Protein AF-A0A9X3NH71-F1 (afdb_monomer)

Radius of gyration: 16.26 Å; Cα contacts (8 Å, |Δi|>4): 113; chains: 1; bounding box: 40×28×45 Å

Foldseek 3Di:
DQVVLCVVCVNCLLVVLLVLLVVLLVLLVVLVVLVCVLVVVDVDDDNVVSVVCSVVSVVVSLVSLVVSVVSCCSHVNPDDPLPQLVVLSVVLVVLSVVLVVCVVVVPPPVCNVVSSVSSSVSSVSNNVSRNVCVVVVVD

pLDDT: mean 92.98, std 7.13, range [61.69, 98.62]

Structure (mmCIF, N/CA/C/O backbone):
data_AF-A0A9X3NH71-F1
#
_entry.id   AF-A0A9X3NH71-F1
#
loop_
_atom_site.group_PDB
_atom_site.id
_atom_site.type_symbol
_atom_site.label_atom_id
_atom_site.label_alt_id
_atom_site.label_comp_id
_atom_site.label_asym_id
_atom_site.label_entity_id
_atom_site.label_seq_id
_atom_site.pdbx_PDB_ins_code
_atom_site.Cartn_x
_atom_site.Cartn_y
_atom_site.Cartn_z
_atom_site.occupancy
_atom_site.B_iso_or_equiv
_atom_site.auth_seq_id
_atom_site.auth_comp_id
_atom_site.auth_asym_id
_atom_site.auth_atom_id
_atom_site.pdbx_PDB_model_num
ATOM 1 N N . MET A 1 1 ? 9.739 -15.903 -17.425 1.00 81.12 1 MET A N 1
ATOM 2 C CA . MET A 1 1 ? 8.855 -15.181 -16.475 1.00 81.12 1 MET A CA 1
ATOM 3 C C . MET A 1 1 ? 8.629 -13.766 -16.966 1.00 81.12 1 MET A C 1
ATOM 5 O O . MET A 1 1 ? 7.478 -13.367 -17.025 1.00 81.12 1 MET A O 1
ATOM 9 N N . GLU A 1 2 ? 9.683 -13.078 -17.403 1.00 86.56 2 GLU A N 1
ATOM 10 C CA . GLU A 1 2 ? 9.604 -11.860 -18.219 1.00 86.56 2 GLU A CA 1
ATOM 11 C C . GLU A 1 2 ? 8.628 -11.993 -19.406 1.00 86.56 2 GLU A C 1
ATOM 13 O O . GLU A 1 2 ? 7.613 -11.305 -19.407 1.00 86.56 2 GLU A O 1
ATOM 18 N N . ASP A 1 3 ? 8.836 -12.957 -20.319 1.00 86.56 3 ASP A N 1
ATOM 19 C CA . ASP A 1 3 ? 7.963 -13.171 -21.497 1.00 86.56 3 ASP A CA 1
ATOM 20 C C . ASP A 1 3 ? 6.473 -13.287 -21.138 1.00 86.56 3 ASP A C 1
ATOM 22 O O . ASP A 1 3 ? 5.611 -12.676 -21.760 1.00 86.56 3 ASP A O 1
ATOM 26 N N . PHE A 1 4 ? 6.165 -14.018 -20.063 1.00 89.12 4 PHE A N 1
ATOM 27 C CA . PHE A 1 4 ? 4.796 -14.172 -19.570 1.00 89.12 4 PHE A CA 1
ATOM 28 C C . PHE A 1 4 ? 4.187 -12.839 -19.112 1.00 89.12 4 PHE A C 1
ATOM 30 O O . PHE A 1 4 ? 3.011 -12.578 -19.360 1.00 89.12 4 PHE A O 1
ATOM 37 N N . VAL A 1 5 ? 4.966 -11.995 -18.430 1.00 87.44 5 VAL A N 1
ATOM 38 C CA . VAL A 1 5 ? 4.512 -10.670 -17.989 1.00 87.44 5 VAL A CA 1
ATOM 39 C C . VAL A 1 5 ? 4.321 -9.741 -19.185 1.00 87.44 5 VAL A C 1
ATOM 41 O O . VAL A 1 5 ? 3.325 -9.018 -19.246 1.00 87.44 5 VAL A O 1
ATOM 44 N N . VAL A 1 6 ? 5.241 -9.768 -20.148 1.00 87.88 6 VAL A N 1
ATOM 45 C CA . VAL A 1 6 ? 5.138 -8.989 -21.387 1.00 87.88 6 VAL A CA 1
ATOM 46 C C . VAL A 1 6 ? 3.870 -9.382 -22.150 1.00 87.88 6 VAL A C 1
ATOM 48 O O . VAL A 1 6 ? 3.077 -8.507 -22.495 1.00 87.88 6 VAL A O 1
ATOM 51 N N . ASP A 1 7 ? 3.592 -10.676 -22.304 1.00 91.06 7 ASP A N 1
ATOM 52 C CA . ASP A 1 7 ? 2.368 -11.165 -22.949 1.00 91.06 7 ASP A CA 1
ATOM 53 C C . ASP A 1 7 ? 1.102 -10.753 -22.184 1.00 91.06 7 ASP A C 1
ATOM 55 O O . ASP A 1 7 ? 0.149 -10.227 -22.770 1.00 91.06 7 ASP A O 1
ATOM 59 N N . LEU A 1 8 ? 1.094 -10.930 -20.857 1.00 89.81 8 LEU A N 1
ATOM 60 C CA . LEU A 1 8 ? -0.038 -10.570 -19.996 1.00 89.81 8 LEU A CA 1
ATOM 61 C C . LEU A 1 8 ? -0.360 -9.071 -20.065 1.00 89.81 8 LEU A C 1
ATOM 63 O O . LEU A 1 8 ? -1.526 -8.675 -20.023 1.00 89.81 8 LEU A O 1
ATOM 67 N N . THR A 1 9 ? 0.673 -8.240 -20.193 1.00 90.06 9 THR A N 1
ATOM 68 C CA . THR A 1 9 ? 0.564 -6.780 -20.315 1.00 90.06 9 THR A CA 1
ATOM 69 C C . THR A 1 9 ? 0.427 -6.310 -21.764 1.00 90.06 9 THR A C 1
ATOM 71 O O . THR A 1 9 ? 0.398 -5.105 -22.016 1.00 90.06 9 THR A O 1
ATOM 74 N N . ARG A 1 10 ? 0.305 -7.237 -22.728 1.00 90.88 10 ARG A N 1
ATOM 75 C CA . ARG A 1 10 ? 0.219 -6.962 -24.174 1.00 90.88 10 ARG A CA 1
ATOM 76 C C . ARG A 1 10 ? 1.362 -6.074 -24.673 1.00 90.88 10 ARG A C 1
ATOM 78 O O . ARG A 1 10 ? 1.129 -5.135 -25.430 1.00 90.88 10 ARG A O 1
ATOM 85 N N . GLY A 1 11 ? 2.574 -6.323 -24.188 1.00 90.38 11 GLY A N 1
ATOM 86 C CA . GLY A 1 11 ? 3.768 -5.550 -24.518 1.00 90.38 11 GLY A CA 1
ATOM 87 C C . GLY A 1 11 ? 3.878 -4.196 -23.815 1.00 90.38 11 GLY A C 1
ATOM 88 O O . GLY A 1 11 ? 4.761 -3.426 -24.165 1.00 90.38 11 GLY A O 1
ATOM 89 N N . ASN A 1 12 ? 3.008 -3.882 -22.844 1.00 91.12 12 ASN A N 1
ATOM 90 C CA . ASN A 1 12 ? 2.967 -2.573 -22.176 1.00 91.12 12 ASN A CA 1
ATOM 91 C C . ASN A 1 12 ? 3.146 -2.666 -20.643 1.00 91.12 12 ASN A C 1
ATOM 93 O O . ASN A 1 12 ? 2.292 -2.182 -19.886 1.00 91.12 12 ASN A O 1
ATOM 97 N N . PRO A 1 13 ? 4.237 -3.278 -20.141 1.00 90.81 13 PRO A N 1
ATOM 98 C CA . PRO A 1 13 ? 4.436 -3.481 -18.708 1.00 90.81 13 PRO A CA 1
ATOM 99 C C . PRO A 1 13 ? 4.523 -2.167 -17.920 1.00 90.81 13 PRO A C 1
ATOM 101 O O . PRO A 1 13 ? 3.973 -2.096 -16.820 1.00 90.81 13 PRO A O 1
ATOM 104 N N . SER A 1 14 ? 5.120 -1.108 -18.482 1.00 89.38 14 SER A N 1
ATOM 105 C CA . SER A 1 14 ? 5.220 0.211 -17.831 1.00 89.38 14 SER A CA 1
ATOM 106 C C . SER A 1 14 ? 3.849 0.865 -17.630 1.00 89.38 14 SER A C 1
ATOM 108 O O . SER A 1 14 ? 3.529 1.312 -16.530 1.00 89.38 14 SER A O 1
ATOM 110 N N . SER A 1 15 ? 2.971 0.834 -18.639 1.00 91.06 15 SER A N 1
ATOM 111 C CA . SER A 1 15 ? 1.617 1.393 -18.511 1.00 91.06 15 SER A CA 1
ATOM 112 C C . SER A 1 15 ? 0.779 0.632 -17.483 1.00 91.06 15 SER A C 1
ATOM 114 O O . SER A 1 15 ? 0.099 1.242 -16.655 1.00 91.06 15 SER A O 1
ATOM 116 N N . VAL A 1 16 ? 0.850 -0.705 -17.493 1.00 92.94 16 VAL A N 1
ATOM 117 C CA . VAL A 1 16 ? 0.138 -1.540 -16.513 1.00 92.94 16 VAL A CA 1
ATOM 118 C C . VAL A 1 16 ? 0.674 -1.295 -15.100 1.00 92.94 16 VAL A C 1
ATOM 120 O O . VAL A 1 16 ? -0.122 -1.109 -14.178 1.00 92.94 16 VAL A O 1
ATOM 123 N N . LYS A 1 17 ? 2.001 -1.213 -14.927 1.00 91.88 17 LYS A N 1
ATOM 124 C CA . LYS A 1 17 ? 2.659 -0.835 -13.664 1.00 91.88 17 LYS A CA 1
ATOM 125 C C . LYS A 1 17 ? 2.124 0.500 -13.148 1.00 91.88 17 LYS A C 1
ATOM 127 O O . LYS A 1 17 ? 1.703 0.566 -11.995 1.00 91.88 17 LYS A O 1
ATOM 132 N N . THR A 1 18 ? 2.071 1.530 -13.989 1.00 93.25 18 THR A N 1
ATOM 133 C CA . THR A 1 18 ? 1.593 2.870 -13.615 1.00 93.25 18 THR A CA 1
ATOM 134 C C . THR A 1 18 ? 0.125 2.877 -13.185 1.00 93.25 18 THR A C 1
ATOM 136 O O . THR A 1 18 ? -0.224 3.473 -12.158 1.00 93.25 18 THR A O 1
ATOM 139 N N . VAL A 1 19 ? -0.749 2.173 -13.911 1.00 95.12 19 VAL A N 1
ATOM 140 C CA . VAL A 1 19 ? -2.168 2.042 -13.537 1.00 95.12 19 VAL A CA 1
ATOM 141 C C . VAL A 1 19 ? -2.310 1.313 -12.202 1.00 95.12 19 VAL A C 1
ATOM 143 O O . VAL A 1 19 ? -2.992 1.806 -11.303 1.00 95.12 19 VAL A O 1
ATOM 146 N N . LEU A 1 20 ? -1.642 0.1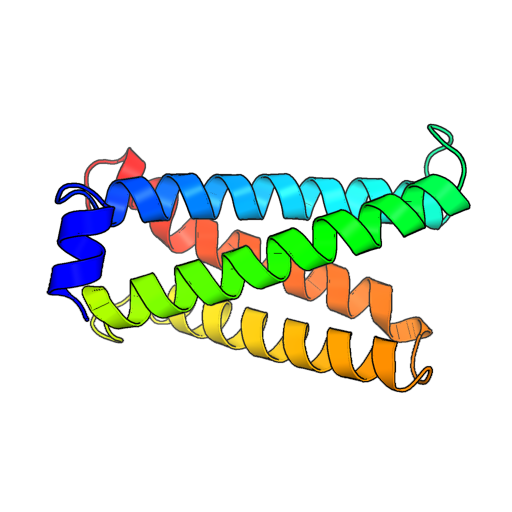69 -12.033 1.00 95.62 20 LEU A N 1
ATOM 147 C CA . LEU A 1 20 ? -1.721 -0.614 -10.799 1.00 95.62 20 LEU A CA 1
ATOM 148 C C . LEU A 1 20 ? -1.141 0.143 -9.601 1.00 95.62 20 LEU A C 1
ATOM 150 O O . LEU A 1 20 ? -1.753 0.139 -8.534 1.00 95.62 20 LEU A O 1
ATOM 154 N N . ALA A 1 21 ? -0.022 0.849 -9.774 1.00 95.19 21 ALA A N 1
ATOM 155 C CA . ALA A 1 21 ? 0.544 1.709 -8.740 1.00 95.19 21 ALA A CA 1
ATOM 156 C C . ALA A 1 21 ? -0.452 2.805 -8.326 1.00 95.19 21 ALA A C 1
ATOM 158 O O . ALA A 1 21 ? -0.628 3.065 -7.136 1.00 95.19 21 ALA A O 1
ATOM 159 N N . SER A 1 22 ? -1.145 3.417 -9.291 1.00 97.00 22 SER A N 1
ATOM 160 C CA . SER A 1 22 ? -2.160 4.448 -9.028 1.00 97.00 22 SER A CA 1
ATOM 161 C C . SER A 1 22 ? -3.372 3.891 -8.282 1.00 97.00 22 SER A C 1
ATOM 163 O O . SER A 1 22 ? -3.853 4.509 -7.331 1.00 97.00 22 SER A O 1
ATOM 165 N N . VAL A 1 23 ? -3.829 2.690 -8.648 1.00 97.62 23 VAL A N 1
ATOM 166 C CA . VAL A 1 23 ? -4.890 1.974 -7.924 1.00 97.62 23 VAL A CA 1
ATOM 167 C C . VAL A 1 23 ? -4.455 1.660 -6.492 1.00 97.62 23 VAL A C 1
ATOM 169 O O . VAL A 1 23 ? -5.213 1.920 -5.558 1.00 97.62 23 VAL A O 1
ATOM 172 N N . ILE A 1 24 ? -3.234 1.153 -6.292 1.00 98.06 24 ILE A N 1
ATOM 173 C CA . ILE A 1 24 ? -2.681 0.874 -4.960 1.00 98.06 24 ILE A CA 1
ATOM 174 C C . ILE A 1 24 ? -2.644 2.151 -4.114 1.00 98.06 24 ILE A C 1
ATOM 176 O O . ILE A 1 24 ? -3.083 2.120 -2.964 1.00 98.06 24 ILE A O 1
ATOM 180 N N . LEU A 1 25 ? -2.181 3.277 -4.667 1.00 98.00 25 LEU A N 1
ATOM 181 C CA . LEU A 1 25 ? -2.132 4.547 -3.941 1.00 98.00 25 LEU A CA 1
ATOM 182 C C . LEU A 1 25 ? -3.536 5.044 -3.566 1.00 98.00 25 LEU A C 1
ATOM 184 O O . LEU A 1 25 ? -3.767 5.415 -2.415 1.00 98.00 25 LEU A O 1
ATOM 188 N N . ALA A 1 26 ? -4.494 4.999 -4.496 1.00 98.19 26 ALA A N 1
ATOM 189 C CA . ALA A 1 26 ? -5.880 5.380 -4.227 1.00 98.19 26 ALA A CA 1
ATOM 190 C C . ALA A 1 26 ? -6.506 4.512 -3.123 1.00 98.19 26 ALA A C 1
ATOM 192 O O . ALA A 1 26 ? -7.134 5.022 -2.191 1.00 98.19 26 ALA A O 1
ATOM 193 N N . LEU A 1 27 ? -6.277 3.198 -3.174 1.00 98.38 27 LEU A N 1
ATOM 194 C CA . LEU A 1 27 ? -6.720 2.273 -2.138 1.00 98.38 27 LEU A CA 1
ATOM 195 C C . LEU A 1 27 ? -6.012 2.521 -0.797 1.00 98.38 27 LEU A C 1
ATOM 197 O O . LEU A 1 27 ? -6.642 2.386 0.250 1.00 98.38 27 LEU A O 1
ATOM 201 N N . ALA A 1 28 ? -4.741 2.925 -0.799 1.00 98.25 28 ALA A N 1
ATOM 202 C CA . ALA A 1 28 ? -4.008 3.286 0.412 1.00 98.25 28 ALA A CA 1
ATOM 203 C C . ALA A 1 28 ? -4.555 4.575 1.057 1.00 98.25 28 ALA A C 1
ATOM 205 O O . ALA A 1 28 ? -4.718 4.621 2.277 1.00 98.25 28 ALA A O 1
ATOM 206 N N . VAL A 1 29 ? -4.935 5.586 0.266 1.00 98.50 29 VAL A N 1
ATOM 207 C CA . VAL A 1 29 ? -5.684 6.757 0.768 1.00 98.50 29 VAL A CA 1
ATOM 208 C C . VAL A 1 29 ? -7.017 6.312 1.373 1.00 98.50 29 VAL A C 1
ATOM 210 O O . VAL A 1 29 ? -7.371 6.723 2.480 1.00 98.50 29 VAL A O 1
ATOM 213 N N . TYR A 1 30 ? -7.732 5.412 0.694 1.00 98.25 30 TYR A N 1
ATOM 214 C CA . TYR A 1 30 ? -8.978 4.852 1.208 1.00 98.25 30 TYR A CA 1
ATOM 215 C C . TYR A 1 30 ? -8.782 4.106 2.542 1.00 98.25 30 TYR A C 1
ATOM 217 O O . TYR A 1 30 ? -9.606 4.256 3.446 1.00 98.25 30 TYR A O 1
ATOM 225 N N . GLN A 1 31 ? -7.657 3.402 2.739 1.00 98.25 31 GLN A N 1
ATOM 226 C CA . GLN A 1 31 ? -7.313 2.792 4.033 1.00 98.25 31 GLN A CA 1
ATOM 227 C C . GLN A 1 31 ? -7.221 3.818 5.162 1.00 98.25 31 GLN A C 1
ATOM 229 O O . GLN A 1 31 ? -7.705 3.538 6.261 1.00 98.25 31 GLN A O 1
ATOM 234 N N . LEU A 1 32 ? -6.615 4.986 4.916 1.00 98.00 32 LEU A N 1
ATOM 235 C CA . LEU A 1 32 ? -6.497 6.050 5.917 1.00 98.00 32 LEU A CA 1
ATOM 236 C C . LEU A 1 32 ? -7.868 6.617 6.295 1.00 98.00 32 LEU A C 1
ATOM 238 O O . LEU A 1 32 ? -8.137 6.818 7.479 1.00 98.00 32 LEU A O 1
ATOM 242 N N . LEU A 1 33 ? -8.756 6.808 5.315 1.00 97.88 33 LEU A N 1
ATOM 243 C CA . LEU A 1 33 ? -10.133 7.245 5.561 1.00 97.88 33 LEU A CA 1
ATOM 244 C C . LEU A 1 33 ? -10.904 6.217 6.397 1.00 97.88 33 LEU A C 1
ATOM 246 O O . LEU A 1 33 ? -11.512 6.573 7.406 1.00 97.88 33 LEU A O 1
ATOM 250 N N . LEU A 1 34 ? -10.833 4.933 6.033 1.00 97.88 34 LEU A N 1
ATOM 251 C CA . LEU A 1 34 ? -11.475 3.857 6.791 1.00 97.88 34 LEU A CA 1
ATOM 252 C C . LEU A 1 34 ? -10.912 3.732 8.209 1.00 97.88 34 LEU A C 1
ATOM 254 O O . LEU A 1 34 ? -11.675 3.529 9.150 1.00 97.88 34 LEU A O 1
ATOM 258 N N . ALA A 1 35 ? -9.599 3.902 8.382 1.00 96.44 35 ALA A N 1
ATOM 259 C CA . ALA A 1 35 ? -8.977 3.925 9.700 1.00 96.44 35 ALA A CA 1
ATOM 260 C C . ALA A 1 35 ? -9.470 5.122 10.525 1.00 96.44 35 ALA A C 1
ATOM 262 O O . ALA A 1 35 ? -9.818 4.954 11.691 1.00 96.44 35 ALA A O 1
ATOM 263 N N . ALA A 1 36 ? -9.562 6.316 9.933 1.00 97.00 36 ALA A N 1
ATOM 264 C CA . ALA A 1 36 ? -10.093 7.498 10.606 1.00 97.00 36 ALA A CA 1
ATOM 265 C C . ALA A 1 36 ? -11.550 7.295 11.059 1.00 97.00 36 ALA A C 1
ATOM 267 O O . ALA A 1 36 ? -11.889 7.652 12.188 1.00 97.00 36 ALA A O 1
ATOM 268 N N . ILE A 1 37 ? -12.396 6.672 10.232 1.00 97.56 37 ILE A N 1
ATOM 269 C CA . ILE A 1 37 ? -13.772 6.312 10.611 1.00 97.56 37 ILE A CA 1
ATOM 270 C C . ILE A 1 37 ? -13.772 5.265 11.734 1.00 97.56 37 ILE A C 1
ATOM 272 O O . ILE A 1 37 ? -14.457 5.450 12.738 1.00 97.56 37 ILE A O 1
ATOM 276 N N . GLY A 1 38 ? -12.973 4.198 11.610 1.00 95.94 38 GLY A N 1
ATOM 277 C CA . GLY A 1 38 ? -12.850 3.146 12.626 1.00 95.94 38 GLY A CA 1
ATOM 278 C C . GLY A 1 38 ? -12.406 3.691 13.987 1.00 95.94 38 GLY A C 1
ATOM 279 O O . GLY A 1 38 ? -13.008 3.392 15.011 1.00 95.94 38 GLY A O 1
ATOM 280 N N . TYR A 1 39 ? -11.439 4.610 14.006 1.00 94.38 39 TYR A N 1
ATOM 281 C CA . TYR A 1 39 ? -11.014 5.326 15.215 1.00 94.38 39 TYR A CA 1
ATOM 282 C C . TYR A 1 39 ? -11.944 6.484 15.622 1.00 94.38 39 TYR A C 1
ATOM 284 O O . TYR A 1 39 ? -11.566 7.324 16.443 1.00 94.38 39 TYR A O 1
ATOM 292 N N . ARG A 1 40 ? -13.159 6.543 15.060 1.00 94.88 40 ARG A N 1
ATOM 293 C CA . ARG A 1 40 ? -14.219 7.518 15.371 1.00 94.88 40 ARG A CA 1
ATOM 294 C C . ARG A 1 40 ? -13.809 8.981 15.180 1.00 94.88 40 ARG A C 1
ATOM 296 O O . ARG A 1 40 ? -14.328 9.870 15.849 1.00 94.88 40 ARG A O 1
ATOM 303 N N . LYS A 1 41 ? -12.879 9.248 14.262 1.00 95.88 41 LYS A N 1
ATOM 304 C CA . LYS A 1 41 ? -12.500 10.607 13.844 1.00 95.88 41 LYS A CA 1
ATOM 305 C C . LYS A 1 41 ? -13.454 11.177 12.794 1.00 95.88 41 LYS A C 1
ATOM 307 O O . LYS A 1 41 ? -13.509 12.392 12.646 1.00 95.88 41 LYS A O 1
ATOM 312 N N . LEU A 1 42 ? -14.201 10.321 12.091 1.00 94.88 42 LEU A N 1
ATOM 313 C CA . LEU A 1 42 ? -15.174 10.696 11.061 1.00 94.88 42 LEU A CA 1
ATOM 314 C C . LEU A 1 42 ? -16.485 9.898 11.234 1.00 94.88 42 LEU A C 1
ATOM 316 O O . LEU A 1 42 ? -16.425 8.669 11.271 1.00 94.88 42 LEU A O 1
ATOM 320 N N . PRO A 1 43 ? -17.664 10.544 11.308 1.00 93.31 43 PRO A N 1
ATOM 321 C CA . PRO A 1 43 ? -18.936 9.871 11.589 1.00 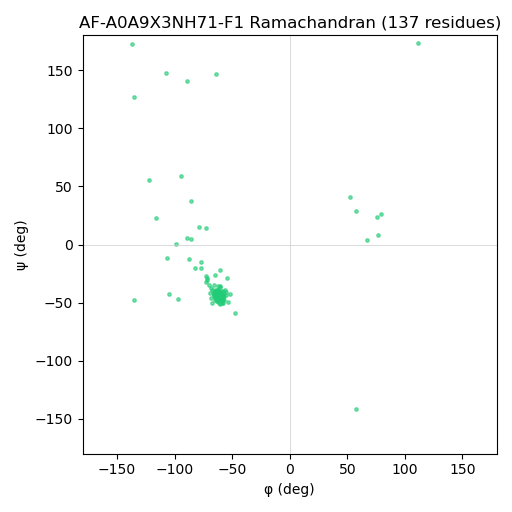93.31 43 PRO A CA 1
ATOM 322 C C . PRO A 1 43 ? -19.709 9.489 10.308 1.00 93.31 43 PRO A C 1
ATOM 324 O O . PRO A 1 43 ? -20.828 9.946 10.101 1.00 93.31 43 PRO A O 1
ATOM 327 N N . LEU A 1 44 ? -19.114 8.683 9.420 1.00 95.25 44 LEU A N 1
ATOM 328 C CA . LEU A 1 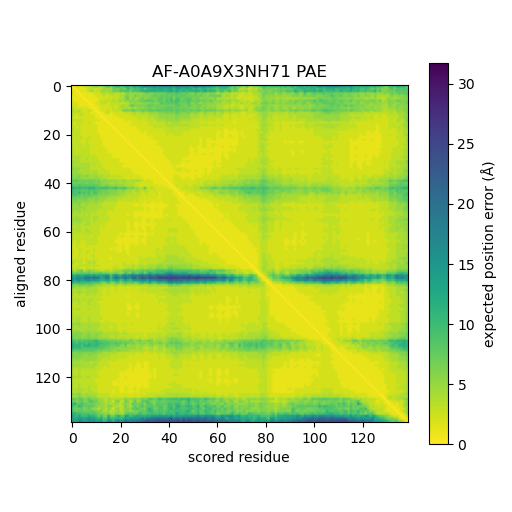44 ? -19.725 8.337 8.119 1.00 95.25 44 LEU A CA 1
ATOM 329 C C . LEU A 1 44 ? -20.460 6.988 8.114 1.00 95.25 44 LEU A C 1
ATOM 331 O O . LEU A 1 44 ? -21.580 6.890 7.624 1.00 95.25 44 LEU A O 1
ATOM 335 N N . ILE A 1 45 ? -19.827 5.946 8.652 1.00 95.44 45 ILE A N 1
ATOM 336 C CA . ILE A 1 45 ? -20.386 4.593 8.794 1.00 95.44 45 ILE A CA 1
ATOM 337 C C . ILE A 1 45 ? -20.042 4.045 10.183 1.00 95.44 45 ILE A C 1
ATOM 339 O O . ILE A 1 45 ? -19.270 4.659 10.922 1.00 95.44 45 ILE A O 1
ATOM 343 N N . SER A 1 46 ? -20.595 2.886 10.550 1.00 96.81 46 SER A N 1
ATOM 344 C CA . SER A 1 46 ? -20.252 2.248 11.824 1.00 96.81 46 SER A CA 1
ATOM 345 C C . SER A 1 46 ? -18.773 1.842 11.875 1.00 96.81 46 SER A C 1
ATOM 347 O O . SER A 1 46 ? -18.187 1.429 10.874 1.00 96.81 46 SER A O 1
ATOM 349 N N . GLU A 1 47 ? -18.175 1.909 13.066 1.00 95.94 47 GLU A N 1
ATOM 350 C CA . GLU A 1 47 ? -16.785 1.493 13.315 1.00 95.94 47 GLU A CA 1
ATOM 351 C C . GLU A 1 47 ? -16.530 0.043 12.879 1.00 95.94 47 GLU A C 1
ATOM 353 O O . GLU A 1 47 ? -15.509 -0.266 12.268 1.00 95.94 47 GLU A O 1
ATOM 358 N N . GLN A 1 48 ? -17.488 -0.842 13.156 1.00 96.44 48 GLN A N 1
ATOM 359 C CA . GLN A 1 48 ? -17.407 -2.259 12.809 1.00 96.44 48 GLN A CA 1
ATOM 360 C C . GLN A 1 48 ? -17.358 -2.455 11.291 1.00 96.44 48 GLN A C 1
ATOM 362 O O . GLN A 1 48 ? -16.502 -3.188 10.797 1.00 96.44 48 GLN A O 1
ATOM 367 N N . ALA A 1 49 ? -18.230 -1.762 10.548 1.00 97.00 49 ALA A N 1
ATOM 368 C CA . ALA A 1 49 ? -18.219 -1.800 9.091 1.00 97.00 49 ALA A CA 1
ATOM 369 C C . ALA A 1 49 ? -16.930 -1.187 8.529 1.00 97.00 49 ALA A C 1
ATOM 371 O O . ALA A 1 49 ? -16.328 -1.758 7.625 1.00 97.00 49 ALA A O 1
ATOM 372 N N . ALA A 1 50 ? -16.457 -0.072 9.095 1.00 97.62 50 ALA A N 1
ATOM 373 C CA . ALA A 1 50 ? -15.217 0.568 8.667 1.00 97.62 50 ALA A CA 1
ATOM 374 C C . ALA A 1 50 ? -14.001 -0.351 8.841 1.00 97.62 50 ALA A C 1
ATOM 376 O O . ALA A 1 50 ? -13.228 -0.512 7.899 1.00 97.62 50 ALA A O 1
ATOM 377 N N . PHE A 1 51 ? -13.846 -1.004 9.998 1.00 96.50 51 PHE A N 1
ATOM 378 C CA . PHE A 1 51 ? -12.740 -1.936 10.225 1.00 96.50 51 PHE A CA 1
ATOM 379 C C . PHE A 1 51 ? -12.860 -3.224 9.409 1.00 96.50 51 PHE A C 1
ATOM 381 O O . PHE A 1 51 ? -11.839 -3.740 8.947 1.00 96.50 51 PHE A O 1
ATOM 388 N N . PHE A 1 52 ? -14.077 -3.730 9.191 1.00 97.44 52 PHE A N 1
ATOM 389 C CA . PHE A 1 52 ? -14.302 -4.858 8.290 1.00 97.44 52 PHE A CA 1
ATOM 390 C C . PHE A 1 52 ? -13.845 -4.515 6.868 1.00 97.44 52 PHE A C 1
ATOM 392 O O . PHE A 1 52 ? -13.014 -5.224 6.299 1.00 97.44 52 PHE A O 1
ATOM 399 N N . THR A 1 53 ? -14.306 -3.383 6.333 1.00 97.69 53 THR A N 1
ATOM 400 C CA . THR A 1 53 ? -13.917 -2.911 5.001 1.00 97.69 53 THR A CA 1
ATOM 401 C C . THR A 1 53 ? -12.424 -2.607 4.935 1.00 97.69 53 THR A C 1
ATOM 403 O O . THR A 1 53 ? -11.790 -2.985 3.954 1.00 97.69 53 THR A O 1
ATOM 406 N N . HIS A 1 54 ? -11.832 -2.004 5.974 1.00 97.38 54 HIS A N 1
ATOM 407 C CA . HIS A 1 54 ? -10.388 -1.738 6.058 1.00 97.38 54 HIS A CA 1
ATOM 408 C C . HIS A 1 54 ? -9.590 -3.037 5.927 1.00 97.38 54 HIS A C 1
ATOM 410 O O . HIS A 1 54 ? -8.632 -3.107 5.168 1.00 97.38 54 HIS A O 1
ATOM 416 N N . ARG A 1 55 ? -10.011 -4.105 6.613 1.00 96.19 55 ARG A N 1
ATOM 417 C CA . ARG A 1 55 ? -9.344 -5.405 6.508 1.00 96.19 55 ARG A CA 1
ATOM 418 C C . ARG A 1 55 ? -9.527 -6.032 5.126 1.00 96.19 55 ARG A C 1
ATOM 420 O O . ARG A 1 55 ? -8.533 -6.374 4.503 1.00 96.19 55 ARG A O 1
ATOM 427 N N . ALA A 1 56 ? -10.760 -6.112 4.627 1.00 97.06 56 ALA A N 1
ATOM 428 C CA . ALA A 1 56 ? -11.048 -6.744 3.338 1.00 97.06 56 ALA A CA 1
ATOM 429 C C . ALA A 1 56 ? -10.333 -6.046 2.166 1.00 97.06 56 ALA A C 1
ATOM 431 O O . ALA A 1 56 ? -9.722 -6.693 1.318 1.00 97.06 56 ALA A O 1
ATOM 432 N N . SER A 1 57 ? -10.364 -4.711 2.134 1.00 97.56 57 SER A N 1
ATOM 433 C CA . SER A 1 57 ? -9.639 -3.935 1.122 1.00 97.56 57 SER A CA 1
ATOM 434 C C . SER A 1 57 ? -8.125 -3.941 1.359 1.00 97.56 57 SER A C 1
ATOM 436 O O . SER A 1 57 ? -7.368 -3.970 0.395 1.00 97.56 57 SER A O 1
ATOM 438 N N . GLY A 1 58 ? -7.667 -3.998 2.613 1.00 97.25 58 GLY A N 1
ATOM 439 C CA . GLY A 1 58 ? -6.260 -4.194 2.960 1.00 97.25 58 GLY A CA 1
ATOM 440 C C . GLY A 1 58 ? -5.680 -5.512 2.434 1.00 97.25 58 GLY A C 1
ATOM 441 O O . GLY A 1 58 ? -4.567 -5.507 1.910 1.00 97.25 58 GLY A O 1
ATOM 442 N N . ASP A 1 59 ? -6.437 -6.610 2.504 1.00 97.38 59 ASP A N 1
ATOM 443 C CA . ASP A 1 59 ? -6.030 -7.911 1.955 1.00 97.38 59 ASP A CA 1
ATOM 444 C C . ASP A 1 59 ? -5.876 -7.843 0.426 1.00 97.38 59 ASP A C 1
ATOM 446 O O . ASP A 1 59 ? -4.879 -8.313 -0.126 1.00 97.38 59 ASP A O 1
ATOM 450 N N . ALA A 1 60 ? -6.809 -7.176 -0.263 1.00 96.81 60 ALA A N 1
ATOM 451 C CA . ALA A 1 60 ? -6.719 -6.949 -1.705 1.00 96.81 60 ALA A CA 1
ATOM 452 C C . ALA A 1 60 ? -5.491 -6.101 -2.088 1.00 96.81 60 ALA A C 1
ATOM 454 O O . ALA A 1 60 ? -4.764 -6.450 -3.018 1.00 96.81 60 ALA A O 1
ATOM 455 N N . ILE A 1 61 ? -5.214 -5.019 -1.347 1.00 97.38 61 ILE A N 1
ATOM 456 C CA . ILE A 1 61 ? -4.021 -4.182 -1.558 1.00 97.38 61 ILE A CA 1
ATOM 457 C C . ILE A 1 61 ? -2.742 -4.998 -1.358 1.00 97.38 61 ILE A C 1
ATOM 459 O O . ILE A 1 61 ? -1.816 -4.870 -2.154 1.00 97.38 61 ILE A O 1
ATOM 463 N N . ALA A 1 62 ? -2.675 -5.848 -0.329 1.00 97.44 62 ALA A N 1
ATOM 464 C CA . ALA A 1 62 ? -1.503 -6.682 -0.071 1.00 97.44 62 ALA A CA 1
ATOM 465 C C . ALA A 1 62 ? -1.207 -7.630 -1.245 1.00 97.44 62 ALA A C 1
ATOM 467 O O . ALA A 1 62 ? -0.056 -7.741 -1.667 1.00 97.44 62 ALA A O 1
ATOM 468 N N . VAL A 1 63 ? -2.242 -8.259 -1.815 1.00 97.56 63 VAL A N 1
ATOM 469 C CA . VAL A 1 63 ? -2.107 -9.097 -3.018 1.00 97.56 63 VAL A CA 1
ATOM 470 C C . VAL A 1 63 ? -1.613 -8.276 -4.209 1.00 97.56 63 VAL A C 1
ATOM 472 O O . VAL A 1 63 ? -0.679 -8.700 -4.885 1.00 97.56 63 VAL A O 1
ATOM 475 N N . LEU A 1 64 ? -2.183 -7.088 -4.442 1.00 96.88 64 LEU A N 1
ATOM 476 C CA . LEU A 1 64 ? -1.752 -6.203 -5.530 1.00 96.88 64 LEU A CA 1
ATOM 477 C C . LEU A 1 64 ? -0.292 -5.761 -5.376 1.00 96.88 64 LEU A C 1
ATOM 479 O O . LEU A 1 64 ? 0.443 -5.779 -6.358 1.00 96.88 64 LEU A O 1
ATOM 483 N N . ILE A 1 65 ? 0.145 -5.411 -4.163 1.00 97.25 65 ILE A N 1
ATOM 484 C CA . ILE A 1 65 ? 1.539 -5.034 -3.883 1.00 97.25 65 ILE A CA 1
ATOM 485 C C . ILE A 1 65 ? 2.483 -6.178 -4.251 1.00 97.25 65 ILE A C 1
ATOM 487 O O . ILE A 1 65 ? 3.464 -5.951 -4.954 1.00 97.25 65 ILE A O 1
ATOM 491 N N . VAL A 1 66 ? 2.190 -7.405 -3.808 1.00 96.94 66 VAL A N 1
ATOM 492 C CA . VAL A 1 66 ? 3.031 -8.572 -4.117 1.00 96.94 66 VAL A CA 1
ATOM 493 C C . VAL A 1 66 ? 3.039 -8.850 -5.618 1.00 96.94 66 VAL A C 1
ATOM 495 O O . VAL A 1 66 ? 4.103 -9.058 -6.192 1.00 96.94 66 VAL A O 1
ATOM 498 N N . PHE A 1 67 ? 1.874 -8.810 -6.264 1.00 96.06 67 PHE A N 1
ATOM 499 C CA . PHE A 1 67 ? 1.759 -9.020 -7.704 1.00 96.06 67 PHE A CA 1
ATOM 500 C C . PHE A 1 67 ? 2.589 -8.002 -8.500 1.00 96.06 67 PHE A C 1
ATOM 502 O O . PHE A 1 67 ? 3.398 -8.397 -9.336 1.00 96.06 67 PHE A O 1
ATOM 509 N N . VAL A 1 68 ? 2.449 -6.706 -8.201 1.00 95.06 68 VAL A N 1
ATOM 510 C CA . VAL A 1 68 ? 3.216 -5.640 -8.863 1.00 95.06 68 VAL A CA 1
ATOM 511 C C . VAL A 1 68 ? 4.707 -5.766 -8.563 1.00 95.06 68 VAL A C 1
ATOM 513 O O . VAL A 1 68 ? 5.509 -5.625 -9.476 1.00 95.06 68 VAL A O 1
ATOM 516 N N . ALA A 1 69 ? 5.100 -6.083 -7.327 1.00 94.44 69 ALA A N 1
ATOM 517 C CA . ALA A 1 69 ? 6.508 -6.275 -6.979 1.00 94.44 69 ALA A CA 1
ATOM 518 C C . ALA A 1 69 ? 7.149 -7.423 -7.777 1.00 94.44 69 ALA A C 1
ATOM 520 O O . ALA A 1 69 ? 8.253 -7.265 -8.293 1.00 94.44 69 ALA A O 1
ATOM 521 N N . LEU A 1 70 ? 6.449 -8.553 -7.926 1.00 94.50 70 LEU A N 1
ATOM 522 C CA . LEU A 1 70 ? 6.914 -9.682 -8.738 1.00 94.50 70 LEU A CA 1
ATOM 523 C C . LEU A 1 70 ? 6.986 -9.324 -10.224 1.00 94.50 70 LEU A C 1
ATOM 525 O O . LEU A 1 70 ? 7.961 -9.670 -10.887 1.00 94.50 70 LEU A O 1
ATOM 529 N N . MET A 1 71 ? 5.981 -8.608 -10.732 1.00 93.69 71 MET A N 1
ATOM 530 C CA . MET A 1 71 ? 5.961 -8.106 -12.104 1.00 93.69 71 MET A CA 1
ATOM 531 C C . MET A 1 71 ? 7.156 -7.182 -12.370 1.00 93.69 71 MET A C 1
ATOM 533 O O . MET A 1 71 ? 7.862 -7.357 -13.360 1.00 93.69 71 MET A O 1
ATOM 537 N N . CYS A 1 72 ? 7.414 -6.239 -11.459 1.00 92.00 72 CYS A N 1
ATOM 538 C CA . CYS A 1 72 ? 8.520 -5.301 -11.581 1.00 92.00 72 CYS A CA 1
ATOM 539 C C . CYS A 1 72 ? 9.873 -6.009 -11.523 1.00 92.00 72 CYS A C 1
ATOM 541 O O . CYS A 1 72 ? 10.733 -5.732 -12.350 1.00 92.00 72 CYS A O 1
ATOM 543 N N . LEU A 1 73 ? 10.044 -6.955 -10.598 1.00 91.44 73 LEU A N 1
ATOM 544 C CA . LEU A 1 73 ? 11.273 -7.737 -10.490 1.00 91.44 73 LEU A CA 1
ATOM 545 C C . LEU A 1 73 ? 11.537 -8.572 -11.752 1.00 91.44 73 LEU A C 1
ATOM 547 O O . LEU A 1 73 ? 12.682 -8.698 -12.168 1.00 91.44 73 LEU A O 1
ATOM 551 N N . ALA A 1 74 ? 10.489 -9.142 -12.352 1.00 91.38 74 ALA A N 1
ATOM 552 C CA . ALA A 1 74 ? 10.608 -9.994 -13.530 1.00 91.38 74 ALA A CA 1
ATOM 553 C C . ALA A 1 74 ? 10.954 -9.235 -14.820 1.00 91.38 74 ALA A C 1
ATOM 555 O O . ALA A 1 74 ? 11.540 -9.848 -15.703 1.00 91.38 74 ALA A O 1
ATOM 556 N N . VAL A 1 75 ? 10.555 -7.963 -14.940 1.00 89.81 75 VAL A N 1
ATOM 557 C CA . VAL A 1 75 ? 10.733 -7.159 -16.166 1.00 89.81 75 VAL A CA 1
ATOM 558 C C . VAL A 1 75 ? 11.851 -6.129 -16.033 1.00 89.81 75 VAL A C 1
ATOM 560 O O . VAL A 1 75 ? 12.624 -5.950 -16.962 1.00 89.81 75 VAL A O 1
ATOM 563 N N . PHE A 1 76 ? 11.940 -5.441 -14.895 1.00 86.38 76 PHE A N 1
ATOM 564 C CA . PHE A 1 76 ? 12.861 -4.313 -14.703 1.00 86.38 76 PHE A CA 1
ATOM 565 C C . PHE A 1 76 ? 14.057 -4.660 -13.804 1.00 86.38 76 PHE A C 1
ATOM 567 O O . PHE A 1 76 ? 15.012 -3.891 -13.718 1.00 86.38 76 PHE A O 1
ATOM 574 N N . GLY A 1 77 ? 14.022 -5.805 -13.113 1.00 85.38 77 GLY A N 1
ATOM 575 C CA . GLY A 1 77 ? 15.098 -6.222 -12.216 1.00 85.38 77 GLY A CA 1
ATOM 576 C C . GLY A 1 77 ? 15.378 -5.201 -11.105 1.00 85.38 77 GLY A C 1
ATOM 577 O O . GLY A 1 77 ? 14.462 -4.605 -10.538 1.00 85.38 77 GLY A O 1
ATOM 578 N N . PHE A 1 78 ? 16.659 -5.024 -10.778 1.00 83.31 78 PHE A N 1
ATOM 579 C CA . PHE A 1 78 ? 17.153 -4.023 -9.819 1.00 83.31 78 PHE A CA 1
ATOM 580 C C . PHE A 1 78 ? 18.068 -2.983 -10.491 1.00 83.31 78 PHE A C 1
ATOM 582 O O . PHE A 1 78 ? 18.923 -2.394 -9.833 1.00 83.31 78 PHE A O 1
ATOM 589 N N . GLU A 1 79 ? 17.944 -2.800 -11.804 1.00 67.81 79 GLU A N 1
ATOM 590 C CA . GLU A 1 79 ? 18.871 -1.990 -12.598 1.00 67.81 79 GLU A CA 1
ATOM 591 C C . GLU A 1 79 ? 18.424 -0.512 -12.656 1.00 67.81 79 GLU A C 1
ATOM 593 O O . GLU A 1 79 ? 17.233 -0.218 -12.754 1.00 67.81 79 GLU A O 1
ATOM 598 N N . GLY A 1 80 ? 19.377 0.431 -12.584 1.00 61.91 80 GLY A N 1
ATOM 599 C CA . GLY A 1 80 ? 19.151 1.875 -12.786 1.00 61.91 80 GLY A CA 1
ATOM 600 C C . GLY A 1 80 ? 19.304 2.779 -11.548 1.00 61.91 80 GLY A C 1
ATOM 601 O O . GLY A 1 80 ? 19.449 2.314 -10.419 1.00 61.91 80 GLY A O 1
ATOM 602 N N . ASP A 1 81 ? 19.235 4.099 -11.771 1.00 65.62 81 ASP A N 1
ATOM 603 C CA . ASP A 1 81 ? 19.352 5.178 -10.760 1.00 65.62 81 ASP A CA 1
ATOM 604 C C . ASP A 1 81 ? 18.117 5.314 -9.833 1.00 65.62 81 ASP A C 1
ATOM 606 O O . ASP A 1 81 ? 17.962 6.270 -9.072 1.00 65.62 81 ASP A O 1
ATOM 610 N N . TYR A 1 82 ? 17.237 4.311 -9.816 1.00 81.50 82 TYR A N 1
ATOM 611 C CA . TYR A 1 82 ? 15.989 4.286 -9.048 1.00 81.50 82 TYR A CA 1
ATOM 612 C C . TYR A 1 82 ? 16.173 3.785 -7.603 1.00 81.50 82 TYR A C 1
ATOM 614 O O . TYR A 1 82 ? 15.311 3.099 -7.043 1.00 81.50 82 TYR A O 1
ATOM 622 N N . ALA A 1 83 ? 17.287 4.140 -6.956 1.00 88.62 83 ALA A N 1
ATOM 623 C CA . ALA A 1 83 ? 17.619 3.671 -5.607 1.00 88.62 83 ALA A CA 1
ATOM 624 C C . ALA A 1 83 ? 16.518 3.998 -4.580 1.00 88.62 83 ALA A C 1
ATOM 626 O O . ALA A 1 83 ? 16.181 3.165 -3.736 1.00 88.62 83 ALA A O 1
ATOM 627 N N . LEU A 1 84 ? 15.907 5.186 -4.682 1.00 92.19 84 LEU A N 1
ATOM 628 C CA . LEU A 1 84 ? 14.800 5.593 -3.812 1.00 92.19 84 LEU A CA 1
ATOM 629 C C . LEU A 1 84 ? 13.549 4.730 -4.027 1.00 92.19 84 LEU A C 1
ATOM 631 O O . LEU A 1 84 ? 12.920 4.328 -3.049 1.00 92.19 84 LEU A O 1
ATOM 635 N N . HIS A 1 85 ? 13.206 4.425 -5.282 1.00 92.94 85 HIS A N 1
ATOM 636 C CA . HIS A 1 85 ? 12.062 3.577 -5.618 1.00 92.94 85 HIS A CA 1
ATOM 637 C C . HIS A 1 85 ? 12.234 2.176 -5.029 1.00 92.94 85 HIS A C 1
ATOM 639 O O . HIS A 1 85 ? 11.356 1.681 -4.324 1.00 92.94 85 HIS A O 1
ATOM 645 N N . ILE A 1 86 ? 13.398 1.563 -5.264 1.00 93.12 86 ILE A N 1
ATOM 646 C CA . ILE A 1 86 ? 13.716 0.215 -4.784 1.00 93.12 86 ILE A CA 1
ATOM 647 C C . ILE A 1 86 ? 13.696 0.180 -3.251 1.00 93.12 86 ILE A C 1
ATOM 649 O O . ILE A 1 86 ? 13.058 -0.693 -2.659 1.00 93.12 86 ILE A O 1
ATOM 653 N N . ALA A 1 87 ? 14.337 1.150 -2.592 1.00 94.94 87 ALA A N 1
ATOM 654 C CA . ALA A 1 87 ? 14.351 1.236 -1.134 1.00 94.94 87 ALA A CA 1
ATOM 655 C C . ALA A 1 87 ? 12.938 1.415 -0.552 1.00 94.94 87 ALA A C 1
ATOM 657 O O . ALA A 1 87 ? 12.587 0.747 0.424 1.00 94.94 87 ALA A O 1
ATOM 658 N N . ALA A 1 88 ? 12.109 2.268 -1.162 1.00 96.50 88 ALA A N 1
ATOM 659 C CA . ALA A 1 88 ? 10.728 2.477 -0.739 1.00 96.50 88 ALA A CA 1
ATOM 660 C C . ALA A 1 88 ? 9.867 1.220 -0.939 1.00 96.50 88 ALA A C 1
ATOM 662 O O . ALA A 1 88 ? 9.127 0.843 -0.029 1.00 96.50 88 ALA A O 1
ATOM 663 N N . ALA A 1 89 ? 10.010 0.531 -2.074 1.00 95.69 89 ALA A N 1
ATOM 664 C CA . ALA A 1 89 ? 9.280 -0.695 -2.382 1.00 95.69 89 ALA A CA 1
ATOM 665 C C . ALA A 1 89 ? 9.651 -1.843 -1.425 1.00 95.69 89 ALA A C 1
ATOM 667 O O . ALA A 1 89 ? 8.769 -2.494 -0.858 1.00 95.69 89 ALA A O 1
ATOM 668 N N . ILE A 1 90 ? 10.948 -2.056 -1.169 1.00 96.69 90 ILE A N 1
ATOM 669 C CA . ILE A 1 90 ? 11.422 -3.043 -0.184 1.00 96.69 90 ILE A CA 1
ATOM 670 C C . ILE A 1 90 ? 10.930 -2.669 1.216 1.00 96.69 90 ILE A C 1
ATOM 672 O O . ILE A 1 90 ? 10.397 -3.517 1.935 1.00 96.69 90 ILE A O 1
ATOM 676 N N . GLY A 1 91 ? 11.052 -1.395 1.594 1.00 98.06 91 GLY A N 1
ATOM 677 C CA . GLY A 1 91 ? 10.533 -0.885 2.857 1.00 98.06 91 GLY A CA 1
ATOM 678 C C . GLY A 1 91 ? 9.038 -1.162 3.013 1.00 98.06 91 GLY A C 1
ATOM 679 O O . GLY A 1 91 ? 8.609 -1.618 4.073 1.00 98.06 91 GLY A O 1
ATOM 680 N N . ALA A 1 92 ? 8.241 -0.949 1.961 1.00 98.19 92 ALA A N 1
ATOM 681 C CA . ALA A 1 92 ? 6.805 -1.210 1.973 1.00 98.19 92 ALA A CA 1
ATOM 682 C C . ALA A 1 92 ? 6.509 -2.694 2.238 1.00 98.19 92 ALA A C 1
ATOM 684 O O . ALA A 1 92 ? 5.674 -3.004 3.088 1.00 98.19 92 ALA A O 1
ATOM 685 N N . LEU A 1 93 ? 7.227 -3.612 1.581 1.00 98.19 93 LEU A N 1
ATOM 686 C CA . LEU A 1 93 ? 7.092 -5.056 1.811 1.00 98.19 93 LEU A CA 1
ATOM 687 C C . LEU A 1 93 ? 7.461 -5.450 3.247 1.00 98.19 93 LEU A C 1
ATOM 689 O O . LEU A 1 93 ? 6.728 -6.206 3.887 1.00 98.19 93 LEU A O 1
ATOM 693 N N . VAL A 1 94 ? 8.558 -4.907 3.782 1.00 98.50 94 VAL A N 1
ATOM 694 C CA . VAL A 1 94 ? 8.995 -5.162 5.163 1.00 98.50 94 VAL A CA 1
ATOM 695 C C . VAL A 1 94 ? 7.964 -4.647 6.167 1.00 98.50 94 VAL A C 1
ATOM 697 O O . VAL A 1 94 ? 7.550 -5.383 7.063 1.00 98.50 94 VAL A O 1
ATOM 700 N N . VAL A 1 95 ? 7.495 -3.408 6.011 1.00 98.50 95 VAL A N 1
ATOM 701 C CA . VAL A 1 95 ? 6.486 -2.814 6.901 1.00 98.50 95 VAL A CA 1
ATOM 702 C C . VAL A 1 95 ? 5.164 -3.572 6.811 1.00 98.50 95 VAL A C 1
ATOM 704 O O . VAL A 1 95 ? 4.535 -3.815 7.842 1.00 98.50 95 VAL A O 1
ATOM 707 N N . LEU A 1 96 ? 4.754 -4.000 5.614 1.00 98.06 96 LEU A N 1
ATOM 708 C CA . LEU A 1 96 ? 3.575 -4.840 5.424 1.00 98.06 96 LEU A CA 1
ATOM 709 C C . LEU A 1 96 ? 3.722 -6.180 6.161 1.00 98.06 96 LEU A C 1
ATOM 711 O O . LEU A 1 96 ? 2.815 -6.570 6.897 1.00 98.06 96 LEU A O 1
ATOM 715 N N . ALA A 1 97 ? 4.869 -6.852 6.036 1.00 98.06 97 ALA A N 1
ATOM 716 C CA . ALA A 1 97 ? 5.144 -8.105 6.736 1.00 98.06 97 ALA A CA 1
ATOM 717 C C . ALA A 1 97 ? 5.111 -7.929 8.265 1.00 98.06 97 ALA A C 1
ATOM 719 O O . ALA A 1 97 ? 4.462 -8.712 8.965 1.00 98.06 97 ALA A O 1
ATOM 720 N N . ILE A 1 98 ? 5.729 -6.863 8.787 1.00 97.94 98 ILE A N 1
ATOM 721 C CA . ILE A 1 98 ? 5.682 -6.513 10.214 1.00 97.94 98 ILE A CA 1
ATOM 722 C C . ILE A 1 98 ? 4.238 -6.247 10.650 1.00 97.94 98 ILE A C 1
ATOM 724 O O . ILE A 1 98 ? 3.794 -6.786 11.663 1.00 97.94 98 ILE A O 1
ATOM 728 N N . LYS A 1 99 ? 3.473 -5.462 9.882 1.00 96.69 99 LYS A N 1
ATOM 729 C CA . LYS A 1 99 ? 2.062 -5.165 10.172 1.00 96.69 99 LYS A CA 1
ATOM 730 C C . LYS A 1 99 ? 1.236 -6.448 10.258 1.00 96.69 99 LYS A C 1
ATOM 732 O O . LYS A 1 99 ? 0.476 -6.614 11.211 1.00 96.69 99 LYS A O 1
ATOM 737 N N . ILE A 1 100 ? 1.411 -7.371 9.313 1.00 96.38 100 ILE A N 1
ATOM 738 C CA . ILE A 1 100 ? 0.743 -8.679 9.326 1.00 96.38 100 ILE A CA 1
ATOM 739 C C . ILE A 1 100 ? 1.145 -9.474 10.574 1.00 96.38 100 ILE A C 1
ATOM 741 O O . ILE A 1 100 ? 0.274 -10.027 11.246 1.00 96.38 100 ILE A O 1
ATOM 745 N N . ALA A 1 101 ? 2.430 -9.501 10.933 1.00 97.12 101 ALA A N 1
ATOM 746 C CA . ALA A 1 101 ? 2.904 -10.187 12.135 1.00 97.12 101 ALA A CA 1
ATOM 747 C C . ALA A 1 101 ? 2.286 -9.606 13.422 1.00 97.12 101 ALA A C 1
ATOM 749 O O . ALA A 1 101 ? 1.799 -10.362 14.264 1.00 97.12 101 ALA A O 1
ATOM 750 N N . VAL A 1 102 ? 2.223 -8.275 13.552 1.00 96.62 102 VAL A N 1
ATOM 751 C CA . VAL A 1 102 ? 1.563 -7.577 14.672 1.00 96.62 102 VAL A CA 1
ATOM 752 C C . VAL A 1 102 ? 0.090 -7.985 14.761 1.00 96.62 102 VAL A C 1
ATOM 754 O O . VAL A 1 102 ? -0.350 -8.447 15.813 1.00 96.62 102 VAL A O 1
ATOM 757 N N . VAL A 1 103 ? -0.655 -7.922 13.649 1.00 94.19 103 VAL A N 1
ATOM 758 C CA . VAL A 1 103 ? -2.075 -8.321 13.609 1.00 94.19 103 VAL A CA 1
ATOM 759 C C . VAL A 1 103 ? -2.264 -9.786 14.009 1.00 94.19 103 VAL A C 1
ATOM 761 O O . VAL A 1 103 ? -3.135 -10.083 14.823 1.00 94.19 103 VAL A O 1
ATOM 764 N N . ARG A 1 104 ? -1.451 -10.706 13.474 1.00 95.00 104 ARG A N 1
ATOM 765 C CA . ARG A 1 104 ? -1.583 -12.150 13.744 1.00 95.00 104 ARG A CA 1
ATOM 766 C C . ARG A 1 104 ? -1.153 -12.535 15.156 1.00 95.00 104 ARG A C 1
ATOM 768 O O . ARG A 1 104 ? -1.692 -13.486 15.709 1.00 95.00 104 ARG A O 1
ATOM 775 N N . SER A 1 105 ? -0.201 -11.810 15.737 1.00 96.06 105 SER A N 1
ATOM 776 C CA . SER A 1 105 ? 0.265 -12.062 17.103 1.00 96.06 105 SER A CA 1
ATOM 777 C C . SER A 1 105 ? -0.698 -11.553 18.179 1.00 96.06 105 SER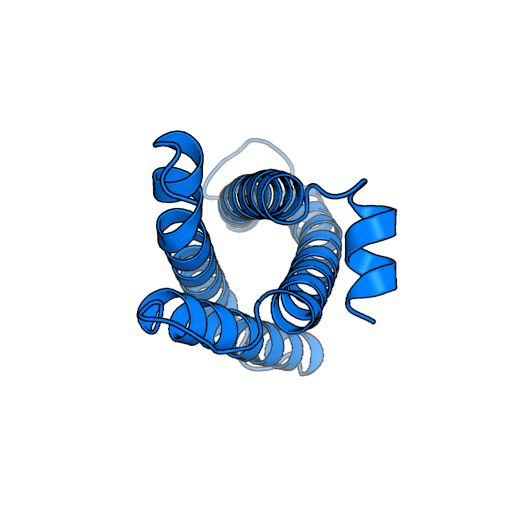 A C 1
ATOM 779 O O . SER A 1 105 ? -0.587 -11.966 19.333 1.00 96.06 105 SER A O 1
ATOM 781 N N . GLY A 1 106 ? -1.596 -10.620 17.834 1.00 92.38 106 GLY A N 1
ATOM 782 C CA . GLY A 1 106 ? -2.457 -9.916 18.790 1.00 92.38 106 GLY A CA 1
ATOM 783 C C . GLY A 1 106 ? -1.704 -8.976 19.745 1.00 92.38 106 GLY A C 1
ATOM 784 O O . GLY A 1 106 ? -2.316 -8.394 20.638 1.00 92.38 106 GLY A O 1
ATOM 785 N N . LYS A 1 107 ? -0.385 -8.811 19.579 1.00 93.25 107 LYS A N 1
ATOM 786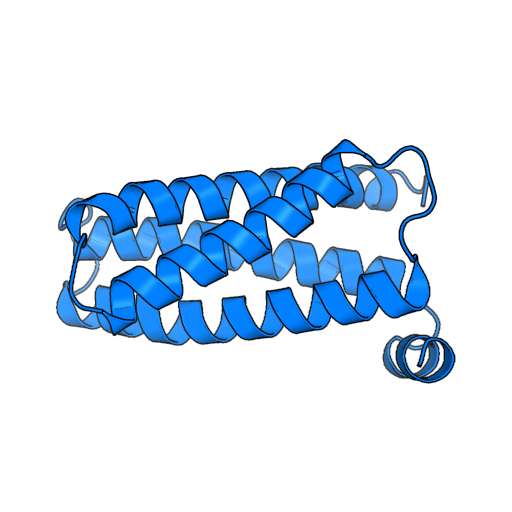 C CA . LYS A 1 107 ? 0.482 -7.975 20.422 1.00 93.25 107 LYS A CA 1
ATOM 787 C C . LYS A 1 107 ? 0.895 -6.717 19.665 1.00 93.25 107 LYS A C 1
ATOM 789 O O . LYS A 1 107 ? 1.086 -6.759 18.458 1.00 93.25 107 LYS A O 1
ATOM 794 N N . GLY A 1 108 ? 1.077 -5.600 20.375 1.00 90.25 108 GLY A N 1
ATOM 795 C CA . GLY A 1 108 ? 1.570 -4.352 19.774 1.00 90.25 108 GLY A CA 1
ATOM 796 C C . GLY A 1 108 ? 0.531 -3.585 18.951 1.00 90.25 108 GLY A C 1
ATOM 797 O O . GLY A 1 108 ? 0.900 -2.792 18.090 1.00 90.25 108 GLY A O 1
ATOM 798 N N . GLY A 1 109 ? -0.764 -3.784 19.222 1.00 90.44 109 GLY A N 1
ATOM 799 C CA . GLY A 1 109 ? -1.858 -3.113 18.511 1.00 90.44 109 GLY A CA 1
ATOM 800 C C . GLY A 1 109 ? -1.760 -1.581 18.502 1.00 90.44 109 GLY A C 1
ATOM 801 O O . GLY A 1 109 ? -2.166 -0.960 17.521 1.00 90.44 109 GLY A O 1
ATOM 802 N N . GLN A 1 110 ? -1.138 -0.972 19.523 1.00 93.00 110 GLN A N 1
ATOM 803 C CA . GLN A 1 110 ? -0.890 0.476 19.552 1.00 93.00 110 GLN A CA 1
ATOM 804 C C . GLN A 1 110 ? -0.004 0.981 18.399 1.00 93.00 110 GLN A C 1
ATOM 806 O O . GLN A 1 110 ? -0.050 2.161 18.068 1.00 93.00 110 GLN A O 1
ATOM 811 N N . PHE A 1 111 ? 0.792 0.103 17.776 1.00 95.00 111 PHE A N 1
ATOM 812 C CA . PHE A 1 111 ? 1.690 0.467 16.683 1.00 95.00 111 PHE A CA 1
ATOM 813 C C . PHE A 1 111 ? 1.023 0.404 15.302 1.00 95.00 111 PHE A C 1
ATOM 815 O O . PHE A 1 111 ? 1.573 0.931 14.336 1.00 95.00 111 PHE A O 1
ATOM 822 N N . LEU A 1 112 ? -0.166 -0.202 15.188 1.00 94.44 112 LEU A N 1
ATOM 823 C CA . LEU A 1 112 ? -0.855 -0.397 13.907 1.00 94.44 112 LEU A CA 1
ATOM 824 C C . LEU A 1 112 ? -1.138 0.905 13.137 1.00 94.44 112 LEU A C 1
ATOM 826 O O . LEU A 1 112 ? -0.934 0.892 11.921 1.00 94.44 112 LEU A O 1
ATOM 830 N N . PRO A 1 113 ? -1.538 2.025 13.777 1.00 94.81 113 PRO A N 1
ATOM 831 C CA . PRO A 1 113 ? -1.693 3.296 13.073 1.00 94.81 113 PRO A CA 1
ATOM 832 C C . PRO A 1 113 ? -0.379 3.781 12.458 1.00 94.81 113 PRO A C 1
ATOM 834 O O . PRO A 1 113 ? -0.352 4.155 11.291 1.00 94.81 113 PRO A O 1
ATOM 837 N N . TYR A 1 114 ? 0.726 3.709 13.207 1.00 97.12 114 TYR A N 1
ATOM 838 C CA . TYR A 1 114 ? 2.038 4.156 12.734 1.00 97.12 114 TYR A CA 1
ATOM 839 C C . TYR A 1 114 ? 2.551 3.289 11.583 1.00 97.12 114 TYR A C 1
ATOM 841 O O . TYR A 1 114 ? 3.008 3.825 10.578 1.00 97.12 114 TYR A O 1
ATOM 849 N N . LEU A 1 115 ? 2.412 1.962 11.685 1.00 97.56 115 LEU A N 1
ATOM 850 C CA . LEU A 1 115 ? 2.762 1.038 10.602 1.00 97.56 115 LEU A CA 1
ATOM 851 C C . LEU A 1 115 ? 1.896 1.269 9.357 1.00 97.56 115 LEU A C 1
ATOM 853 O O . LEU A 1 115 ? 2.399 1.212 8.240 1.00 97.56 115 LEU A O 1
ATOM 857 N N . GLY A 1 116 ? 0.601 1.549 9.538 1.00 97.00 116 GLY A N 1
ATOM 858 C CA . GLY A 1 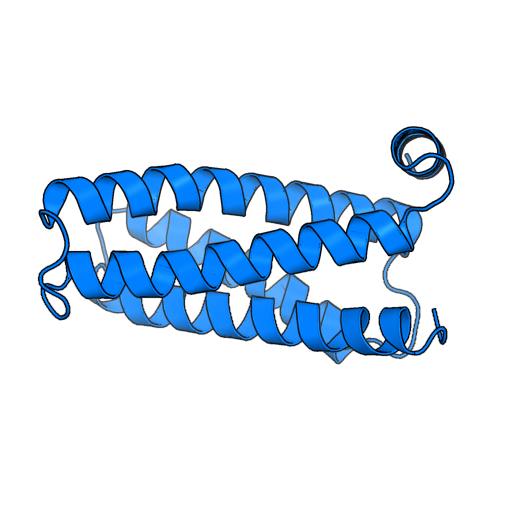116 ? -0.311 1.884 8.445 1.00 97.00 116 GLY A CA 1
ATOM 859 C C . GLY A 1 116 ? 0.079 3.175 7.725 1.00 97.00 116 GLY A C 1
ATOM 860 O O . GLY A 1 116 ? 0.150 3.186 6.499 1.00 97.00 116 GLY A O 1
ATOM 861 N N . THR A 1 117 ? 0.388 4.234 8.476 1.00 98.00 117 THR A N 1
ATOM 862 C CA . THR A 1 117 ? 0.837 5.515 7.915 1.00 98.00 117 THR A CA 1
ATOM 863 C C . THR A 1 117 ? 2.195 5.389 7.233 1.00 98.00 117 THR A C 1
ATOM 865 O O . THR A 1 117 ? 2.367 5.894 6.129 1.00 98.00 117 THR A O 1
ATOM 868 N N . LEU A 1 118 ? 3.151 4.683 7.844 1.00 98.50 118 LEU A N 1
ATOM 869 C CA . LEU A 1 118 ? 4.460 4.445 7.238 1.00 98.50 118 LEU A CA 1
ATOM 870 C C . LEU A 1 118 ? 4.331 3.667 5.924 1.00 98.50 118 LEU A C 1
ATOM 872 O O . LEU A 1 118 ? 4.940 4.049 4.929 1.00 98.50 118 LEU A O 1
ATOM 876 N N . LEU A 1 119 ? 3.499 2.621 5.896 1.00 98.38 119 LEU A N 1
ATOM 877 C CA . LEU A 1 119 ? 3.219 1.876 4.672 1.00 98.38 119 LEU A CA 1
ATOM 878 C C . LEU A 1 119 ? 2.615 2.779 3.590 1.00 98.38 119 LEU A C 1
ATOM 880 O O . LEU A 1 119 ? 3.059 2.728 2.450 1.00 98.38 119 LEU A O 1
ATOM 884 N N . PHE A 1 120 ? 1.649 3.634 3.941 1.00 98.62 120 PHE A N 1
ATOM 885 C CA . PHE A 1 120 ? 1.092 4.615 3.006 1.00 98.62 120 PHE A CA 1
ATOM 886 C C . PHE A 1 120 ? 2.176 5.531 2.421 1.00 98.62 120 PHE A C 1
ATOM 888 O O . PHE A 1 120 ? 2.230 5.697 1.206 1.00 98.62 120 PHE A O 1
ATOM 895 N N . LEU A 1 121 ? 3.059 6.085 3.258 1.00 98.62 121 LEU A N 1
ATOM 896 C CA . LEU A 1 121 ? 4.134 6.968 2.797 1.00 98.62 121 LEU A CA 1
ATOM 897 C C . LEU A 1 121 ? 5.094 6.248 1.844 1.00 98.62 121 LEU A C 1
ATOM 899 O O . LEU A 1 121 ? 5.454 6.799 0.810 1.00 98.62 121 LEU A O 1
ATOM 903 N N . LEU A 1 122 ? 5.471 5.007 2.154 1.00 98.50 122 LEU A N 1
ATOM 904 C CA . LEU A 1 122 ? 6.346 4.207 1.295 1.00 98.50 122 LEU A CA 1
ATOM 905 C C . LEU A 1 122 ? 5.689 3.902 -0.057 1.00 98.50 122 LEU A C 1
ATOM 907 O O . LEU A 1 122 ? 6.338 4.025 -1.094 1.00 98.50 122 LEU A O 1
ATOM 911 N N . LEU A 1 123 ? 4.393 3.575 -0.068 1.00 98.00 123 LEU A N 1
ATOM 912 C CA . LEU A 1 123 ? 3.630 3.385 -1.306 1.00 98.00 123 LEU A CA 1
ATOM 913 C C . LEU A 1 123 ? 3.509 4.688 -2.108 1.00 98.00 123 LEU A C 1
ATOM 915 O O . LEU A 1 123 ? 3.649 4.663 -3.328 1.00 98.00 123 LEU A O 1
ATOM 919 N N . ALA A 1 124 ? 3.312 5.82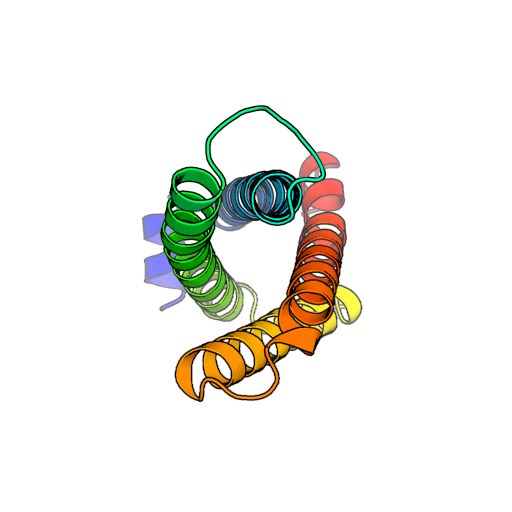7 -1.440 1.00 98.06 124 ALA A N 1
ATOM 920 C CA . ALA A 1 124 ? 3.275 7.136 -2.084 1.00 98.06 124 ALA A CA 1
ATOM 921 C C . ALA A 1 124 ? 4.625 7.505 -2.719 1.00 98.06 124 ALA A C 1
ATOM 923 O O . ALA A 1 124 ? 4.649 7.958 -3.858 1.00 98.06 124 ALA A O 1
ATOM 924 N N . ILE A 1 125 ? 5.746 7.248 -2.035 1.00 97.31 125 ILE A N 1
ATOM 925 C CA . ILE A 1 125 ? 7.097 7.444 -2.588 1.00 97.31 125 ILE A CA 1
ATOM 926 C C . ILE A 1 125 ? 7.331 6.514 -3.786 1.00 97.31 125 ILE A C 1
ATOM 928 O O . ILE A 1 125 ? 7.831 6.948 -4.822 1.00 97.31 125 ILE A O 1
ATOM 932 N N . THR A 1 126 ? 6.932 5.245 -3.673 1.00 94.81 126 THR A N 1
ATOM 933 C CA . THR A 1 126 ? 7.049 4.256 -4.760 1.00 94.81 126 THR A CA 1
ATOM 934 C C . THR A 1 126 ? 6.263 4.698 -6.001 1.00 94.81 126 THR A C 1
ATOM 936 O O . THR A 1 126 ? 6.748 4.563 -7.118 1.00 94.81 126 THR A O 1
ATOM 939 N N . TRP A 1 127 ? 5.070 5.269 -5.814 1.00 95.88 127 TRP A N 1
ATOM 940 C CA . TRP A 1 127 ? 4.264 5.835 -6.898 1.00 95.88 127 TRP A CA 1
ATOM 941 C C . TRP A 1 127 ? 4.901 7.097 -7.496 1.00 95.88 127 TRP A C 1
ATOM 943 O O . TRP A 1 127 ? 5.014 7.221 -8.713 1.00 95.88 127 TRP A O 1
ATOM 953 N N . PHE A 1 128 ? 5.356 8.014 -6.640 1.00 94.38 128 PHE A N 1
ATOM 954 C CA . PHE A 1 128 ? 5.921 9.302 -7.047 1.00 94.38 128 PHE A CA 1
ATOM 955 C C . PHE A 1 128 ? 7.226 9.167 -7.838 1.00 94.38 128 PHE A C 1
ATOM 957 O O . PHE A 1 128 ? 7.547 10.030 -8.637 1.00 94.38 128 PHE A O 1
ATOM 964 N N . THR A 1 129 ? 7.967 8.083 -7.636 1.00 90.50 129 THR A N 1
ATOM 965 C CA . THR A 1 129 ? 9.234 7.803 -8.334 1.00 90.50 129 THR A CA 1
ATOM 966 C C . THR A 1 129 ? 9.059 7.099 -9.683 1.00 90.50 129 THR A C 1
ATOM 968 O O . THR A 1 129 ? 10.052 6.682 -10.261 1.00 90.50 129 THR A O 1
ATOM 971 N N . VAL A 1 130 ? 7.822 6.894 -10.156 1.00 83.81 130 VAL A N 1
ATOM 972 C CA . VAL A 1 130 ? 7.542 6.202 -11.432 1.00 83.81 130 VAL A CA 1
ATOM 973 C C . VAL A 1 130 ? 6.491 6.925 -12.255 1.00 83.81 130 VAL A C 1
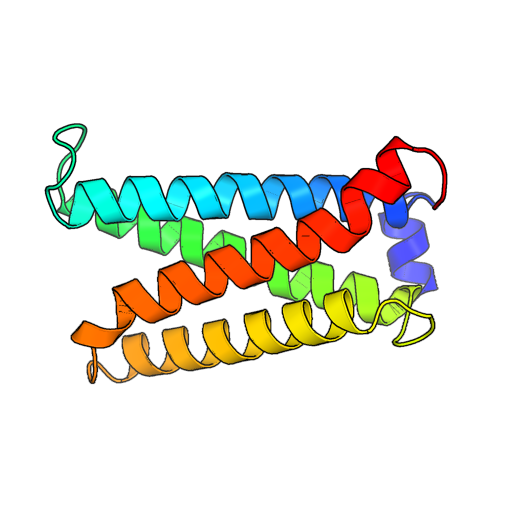ATOM 975 O O . VAL A 1 130 ? 6.637 7.093 -13.456 1.00 83.81 130 VAL A O 1
ATOM 978 N N . VAL A 1 131 ? 5.372 7.302 -11.638 1.00 84.56 131 VAL A N 1
ATOM 979 C CA . VAL A 1 131 ? 4.224 7.794 -12.406 1.00 84.56 131 VAL A CA 1
ATOM 980 C C . VAL A 1 131 ? 4.476 9.156 -13.062 1.00 84.56 131 VAL A C 1
ATOM 982 O O . VAL A 1 131 ? 4.021 9.331 -14.190 1.00 84.56 131 VAL A O 1
ATOM 985 N N . PRO A 1 132 ? 5.182 10.115 -12.434 1.00 84.56 132 PRO A N 1
ATOM 986 C CA . PRO A 1 132 ? 5.550 11.359 -13.103 1.00 84.56 132 PRO A CA 1
ATOM 987 C C . PRO A 1 132 ? 6.384 11.145 -14.372 1.00 84.56 132 PRO A C 1
ATOM 989 O O . PRO A 1 132 ? 6.018 11.708 -15.400 1.00 84.56 132 PRO A O 1
ATOM 992 N N . ASP A 1 133 ? 7.411 10.295 -14.320 1.00 81.31 133 ASP A N 1
ATOM 993 C CA . ASP A 1 133 ? 8.299 9.994 -15.455 1.00 81.31 133 ASP A CA 1
ATOM 994 C C . ASP A 1 133 ? 7.499 9.357 -16.610 1.00 81.31 133 ASP A C 1
ATOM 996 O O . ASP A 1 133 ? 7.537 9.828 -17.751 1.00 81.31 133 ASP A O 1
ATOM 1000 N N . PHE A 1 134 ? 6.619 8.397 -16.288 1.00 83.06 134 PHE A N 1
ATOM 1001 C CA . PHE A 1 134 ? 5.678 7.817 -17.250 1.00 83.06 134 PHE A CA 1
ATOM 1002 C C . PHE A 1 134 ? 4.756 8.864 -17.898 1.00 83.06 134 PHE A C 1
ATOM 1004 O O . PHE A 1 134 ? 4.506 8.829 -19.102 1.00 83.06 134 PHE A O 1
ATOM 1011 N N . LEU A 1 135 ? 4.207 9.793 -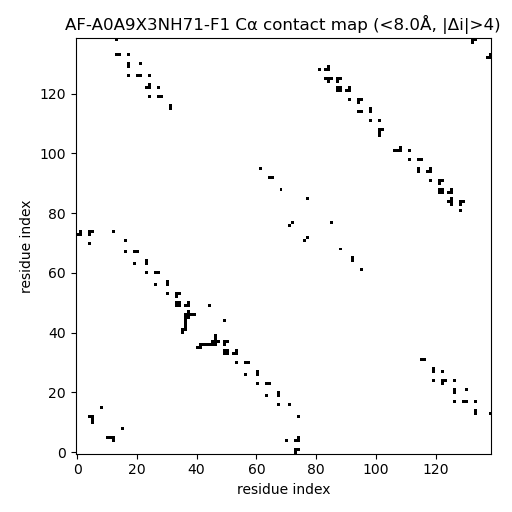17.105 1.00 83.25 135 LEU A N 1
ATOM 1012 C CA . LEU A 1 135 ? 3.305 10.840 -17.599 1.00 83.25 135 LEU A CA 1
ATOM 1013 C C . LEU A 1 135 ? 4.036 11.917 -18.411 1.00 83.25 135 LEU A C 1
ATOM 1015 O O . LEU A 1 135 ? 3.415 12.546 -19.269 1.00 83.25 135 LEU A O 1
ATOM 1019 N N . ALA A 1 136 ? 5.325 12.128 -18.147 1.00 83.31 136 ALA A N 1
ATOM 1020 C CA . ALA A 1 136 ? 6.193 13.009 -18.918 1.00 83.31 136 ALA A CA 1
ATOM 1021 C C . ALA A 1 136 ? 6.652 12.374 -20.245 1.00 83.31 136 ALA A C 1
ATOM 1023 O O . ALA A 1 136 ? 7.083 13.096 -21.144 1.00 83.31 136 ALA A O 1
ATOM 1024 N N . GLY A 1 137 ? 6.498 11.052 -20.398 1.00 76.38 137 GLY A N 1
ATOM 1025 C CA . GLY A 1 137 ? 6.959 10.302 -21.568 1.00 76.38 137 GLY A CA 1
ATOM 1026 C C . GLY A 1 137 ? 8.460 10.009 -21.538 1.00 76.38 137 GLY A C 1
ATOM 1027 O O . GLY A 1 137 ? 9.071 9.896 -22.597 1.00 76.38 137 GLY A O 1
ATOM 1028 N N . GLU A 1 138 ? 9.042 9.940 -20.339 1.00 68.00 138 GLU A N 1
ATOM 1029 C CA . GLU A 1 138 ? 10.476 9.716 -20.100 1.00 68.00 138 GLU A CA 1
ATOM 1030 C C . GLU A 1 138 ? 10.807 8.244 -19.765 1.00 68.00 138 GLU A C 1
ATOM 1032 O O . GLU A 1 138 ? 11.977 7.914 -19.572 1.00 68.00 138 GLU A O 1
ATOM 1037 N N . ASP A 1 139 ? 9.784 7.379 -19.747 1.00 61.69 139 ASP A N 1
ATOM 1038 C CA . ASP A 1 139 ? 9.837 5.927 -19.490 1.00 61.69 139 ASP A CA 1
ATOM 1039 C C . ASP A 1 139 ? 10.036 5.068 -20.754 1.00 61.69 139 ASP A C 1
ATOM 1041 O O . ASP A 1 139 ? 9.419 5.376 -21.804 1.00 61.69 139 ASP A O 1
#

Mean predicted aligned error: 3.82 Å

Sequence (139 aa):
MEDFVVDLTRGNPSSVKTVLASVILALAVYQLLLAAIGYRKLPLISEQAAFFTHRASGDAIAVLIVFVALMCLAVFGFEGDYALHIAAAIGALVVLAIKIAVVRSGKGGQFLPYLGTLLFLLLAITWFTVVPDFLAGED

InterPro domains:
  IPR045382 Protein of unknown function DUF6529 [PF20139] (12-130)

Organism: NCBI:txid1404360

Nearest PDB structures (foldseek):
  8u85-assembly1_C  TM=4.952E-01  e=5.257E+00  Homo sapiens

Secondary structure (DSSP, 8-state):
-HHHHHHHTTT-HHHHHHHHHHHHHHHHHHHHHHHHHHTTSS-SS-HHHHHHHHHHHHHHHHHHHHHHHHHHHHHHTT-SS-HHHHHHHHHHHHHHHHHHHHHHHT--GGGHHHHHHHHHHHHHHHHHTTHHHHHHT--

Solvent-accessible surface area (backbone atoms only — not comparable to full-atom values): 7481 Å² total; per-residue (Å²): 107,38,68,58,49,32,59,76,41,72,73,34,52,68,62,52,49,45,53,50,42,50,51,48,43,54,52,43,54,49,41,54,54,26,46,36,23,38,73,67,74,38,95,82,64,56,40,68,59,26,47,50,49,37,48,58,53,47,54,52,46,52,51,51,52,52,51,51,52,54,52,44,47,49,70,56,56,88,72,73,95,52,58,67,33,54,52,24,48,52,47,27,53,52,42,49,52,50,48,51,50,34,64,74,67,73,46,67,69,88,47,49,64,59,46,51,52,51,32,41,51,22,46,47,48,34,35,64,69,44,44,58,46,51,74,72,66,75,109